Protein AF-A0A0M0HCD3-F1 (afdb_monomer_lite)

Organism: Aneurinibacillus migulanus (NCBI:txid47500)

InterPro domains:
  IPR021359 Protein of unknown function DUF2812 [PF11193] (9-100)

Foldseek 3Di:
DKDADDDPDVVVVQVVQLVCLCVQWHFQEDDPRRMTDTDGHPPSQKGKDKDFAPQQDPVSVVVVQVVVVVVAWDWRDDDNVDRITITMHGDPVPRDDPDD

Sequence (100 aa):
MKKFKLFVDIRKEEAWLNEQLKKGYELVKKSSLGYYQFQKTTDTNQVIKLDFQRHLTKEKLETYIELYEEFGWKHIAGSRFSSVHYWIKEKDGHDELFSD

Radius of gyration: 13.09 Å; chains: 1; bounding box: 30×30×34 Å

pLDDT: mean 85.72, std 9.56, range [41.22, 94.75]

Structure (mmCIF, N/CA/C/O backbone):
data_AF-A0A0M0HCD3-F1
#
_entry.id   AF-A0A0M0HCD3-F1
#
loop_
_atom_site.group_PDB
_atom_site.id
_atom_site.type_symbol
_atom_site.label_atom_id
_atom_site.label_alt_id
_atom_site.label_comp_id
_atom_site.label_asym_id
_atom_site.label_entity_id
_atom_site.label_seq_id
_atom_site.pdbx_PDB_ins_code
_atom_site.Cartn_x
_atom_site.Cartn_y
_atom_site.Cartn_z
_atom_site.occupancy
_atom_site.B_iso_or_equiv
_atom_site.auth_seq_id
_atom_site.auth_comp_id
_atom_site.auth_asym_id
_atom_site.auth_atom_id
_atom_site.pdbx_PDB_model_num
ATOM 1 N N . MET A 1 1 ? 1.005 -1.272 13.872 1.00 90.38 1 MET A N 1
ATOM 2 C CA . MET A 1 1 ? 0.825 -2.744 13.898 1.00 90.38 1 MET A CA 1
ATOM 3 C C . MET A 1 1 ? 1.614 -3.363 12.754 1.00 90.38 1 MET A C 1
ATOM 5 O O . MET A 1 1 ? 1.498 -2.875 11.642 1.00 90.38 1 MET A O 1
ATOM 9 N N . LYS A 1 2 ? 2.408 -4.412 12.996 1.00 91.06 2 LYS A N 1
ATOM 10 C CA . LYS A 1 2 ? 3.098 -5.156 11.926 1.00 91.06 2 LYS A CA 1
ATOM 11 C C . LYS A 1 2 ? 2.379 -6.484 11.678 1.00 91.06 2 LYS A C 1
ATOM 13 O O . LYS A 1 2 ? 1.991 -7.136 12.643 1.00 91.06 2 LYS A O 1
ATOM 18 N N . LYS A 1 3 ? 2.193 -6.874 10.418 1.00 91.94 3 LYS A N 1
ATOM 19 C CA . LYS A 1 3 ? 1.626 -8.173 10.021 1.00 91.94 3 LYS A CA 1
ATOM 20 C C . LYS A 1 3 ? 2.495 -8.817 8.950 1.00 91.94 3 LYS A C 1
ATOM 22 O O . LYS A 1 3 ? 2.994 -8.123 8.073 1.00 91.94 3 LYS A O 1
ATOM 27 N N . PHE A 1 4 ? 2.649 -10.131 9.015 1.00 92.31 4 PHE A N 1
ATOM 28 C CA . PHE A 1 4 ? 3.293 -10.920 7.971 1.00 92.31 4 PHE A CA 1
ATOM 29 C C . PHE A 1 4 ? 2.221 -11.647 7.159 1.00 92.31 4 PHE A C 1
ATOM 31 O O . PHE A 1 4 ? 1.341 -12.283 7.745 1.00 92.31 4 PHE A O 1
ATOM 38 N N . LYS A 1 5 ? 2.269 -11.524 5.829 1.00 91.75 5 LYS A N 1
ATOM 39 C CA . LYS A 1 5 ? 1.377 -12.250 4.919 1.00 91.75 5 LYS A CA 1
ATOM 40 C C . LYS A 1 5 ? 1.984 -12.330 3.518 1.00 91.75 5 LYS A C 1
ATOM 42 O O . LYS A 1 5 ? 2.672 -11.416 3.079 1.00 91.75 5 LYS A O 1
ATOM 47 N N . LEU A 1 6 ? 1.710 -13.407 2.795 1.00 88.44 6 LEU A N 1
ATOM 48 C CA . LEU A 1 6 ? 2.141 -13.566 1.408 1.00 88.44 6 LEU A CA 1
ATOM 49 C C . LEU A 1 6 ? 0.917 -13.748 0.518 1.00 88.44 6 LEU A C 1
ATOM 51 O O . LEU A 1 6 ? -0.031 -14.441 0.892 1.00 88.44 6 LEU A O 1
ATOM 55 N N . PHE A 1 7 ? 0.952 -13.110 -0.646 1.00 88.44 7 PHE A N 1
ATOM 56 C CA . PHE A 1 7 ? -0.091 -13.184 -1.655 1.00 88.44 7 PHE A CA 1
ATOM 57 C C . PHE A 1 7 ? 0.545 -13.558 -2.988 1.00 88.44 7 PHE A C 1
ATOM 59 O O . PHE A 1 7 ? 1.590 -13.027 -3.353 1.00 88.44 7 PHE A O 1
ATOM 66 N N . VAL A 1 8 ? -0.090 -14.492 -3.691 1.00 84.25 8 VAL A N 1
ATOM 67 C CA . VAL A 1 8 ? 0.249 -14.831 -5.083 1.00 84.25 8 VAL A CA 1
ATOM 68 C C . VAL A 1 8 ? -0.565 -13.970 -6.054 1.00 84.25 8 VAL A C 1
ATOM 70 O O . VAL A 1 8 ? -0.128 -13.690 -7.161 1.00 84.25 8 VAL A O 1
ATOM 73 N N . ASP A 1 9 ? -1.749 -13.536 -5.619 1.00 88.19 9 ASP A N 1
ATOM 74 C CA . ASP A 1 9 ? -2.711 -12.779 -6.410 1.00 88.19 9 ASP A CA 1
ATOM 75 C C . ASP A 1 9 ? -2.809 -11.347 -5.871 1.00 88.19 9 ASP A C 1
ATOM 77 O O . ASP A 1 9 ? -3.197 -11.138 -4.713 1.00 88.19 9 ASP A O 1
ATOM 81 N N . ILE A 1 10 ? -2.471 -10.375 -6.721 1.00 87.25 10 ILE A N 1
ATOM 82 C CA . ILE A 1 10 ? -2.477 -8.948 -6.379 1.00 87.25 10 ILE A CA 1
ATOM 83 C C . ILE A 1 10 ? -3.876 -8.456 -5.999 1.00 87.25 10 ILE A C 1
ATOM 85 O O . ILE A 1 10 ? -4.004 -7.609 -5.119 1.00 87.25 10 ILE A O 1
ATOM 89 N N . ARG A 1 11 ? -4.944 -9.024 -6.579 1.00 88.56 11 ARG A N 1
ATOM 90 C CA . ARG A 1 11 ? -6.319 -8.610 -6.265 1.00 88.56 11 ARG A CA 1
ATOM 91 C C . ARG A 1 11 ? -6.719 -9.058 -4.865 1.00 88.56 11 ARG A C 1
ATOM 93 O O . ARG A 1 11 ? -7.416 -8.335 -4.157 1.00 88.56 11 ARG A O 1
ATOM 100 N N . LYS A 1 12 ? -6.245 -10.231 -4.430 1.00 92.50 12 LYS A N 1
ATOM 101 C CA . LYS A 1 12 ? -6.448 -10.705 -3.048 1.00 92.50 12 LYS A CA 1
ATOM 102 C C . LYS A 1 12 ? -5.678 -9.853 -2.046 1.00 92.50 12 LYS A C 1
ATOM 104 O O . LYS A 1 12 ? -6.174 -9.621 -0.944 1.00 92.50 12 LYS A O 1
ATOM 109 N N . GLU A 1 13 ? -4.483 -9.403 -2.418 1.00 92.56 13 GLU A N 1
ATOM 110 C CA . GLU A 1 13 ? -3.696 -8.479 -1.603 1.00 92.56 13 GLU A CA 1
ATOM 111 C C . GLU A 1 13 ? -4.394 -7.119 -1.472 1.00 92.56 13 GLU A C 1
ATOM 113 O O . GLU A 1 13 ? -4.596 -6.653 -0.350 1.00 92.56 13 GLU A O 1
ATOM 118 N N . GLU A 1 14 ? -4.847 -6.534 -2.586 1.00 92.81 14 GLU A N 1
ATOM 119 C CA . GLU A 1 14 ? -5.610 -5.278 -2.610 1.00 92.81 14 GLU A CA 1
ATOM 120 C C . GLU A 1 14 ? -6.867 -5.367 -1.738 1.00 92.81 14 GLU A C 1
ATOM 122 O O . GLU A 1 14 ? -7.094 -4.514 -0.874 1.00 92.81 14 GLU A O 1
ATOM 127 N N . ALA A 1 15 ? -7.673 -6.417 -1.921 1.00 93.12 15 ALA A N 1
ATOM 128 C CA . ALA A 1 15 ? -8.890 -6.619 -1.143 1.00 93.12 15 ALA A CA 1
ATOM 129 C C . ALA A 1 15 ? -8.582 -6.698 0.359 1.00 93.12 15 ALA A C 1
ATOM 131 O O . ALA A 1 15 ? -9.213 -6.013 1.164 1.00 93.12 15 ALA A O 1
ATOM 132 N N . TRP A 1 16 ? -7.560 -7.470 0.738 1.00 94.75 16 TRP A N 1
ATOM 133 C CA . TRP A 1 16 ? -7.165 -7.617 2.136 1.00 94.75 16 TRP A CA 1
ATOM 134 C C . TRP A 1 16 ? -6.673 -6.303 2.760 1.00 94.75 16 TRP A C 1
ATOM 136 O O . TRP A 1 16 ? -6.971 -6.033 3.928 1.00 94.75 16 TRP A O 1
ATOM 146 N N . LEU A 1 17 ? -5.939 -5.481 2.006 1.00 93.81 17 LEU A N 1
ATOM 147 C CA . LEU A 1 17 ? -5.483 -4.164 2.458 1.00 93.81 17 LEU A CA 1
ATOM 148 C C . LEU A 1 17 ? -6.658 -3.208 2.673 1.00 93.81 17 LEU A C 1
ATOM 150 O O . LEU A 1 17 ? -6.737 -2.573 3.725 1.00 93.81 17 LEU A O 1
ATOM 154 N N . ASN A 1 18 ? -7.621 -3.184 1.752 1.00 92.38 18 ASN A N 1
ATOM 155 C CA . ASN A 1 18 ? -8.851 -2.411 1.918 1.00 92.38 18 ASN A CA 1
ATOM 156 C C . ASN A 1 18 ? -9.691 -2.898 3.111 1.00 92.38 18 ASN A C 1
ATOM 158 O O . ASN A 1 18 ? -10.293 -2.091 3.817 1.00 92.38 18 ASN A O 1
ATOM 162 N N . GLU A 1 19 ? -9.711 -4.201 3.402 1.00 93.50 19 GLU A N 1
ATOM 163 C CA . GLU A 1 19 ? -10.332 -4.712 4.630 1.00 93.50 19 GLU A CA 1
ATOM 164 C C . GLU A 1 19 ? -9.616 -4.238 5.903 1.00 93.50 19 GLU A C 1
ATOM 166 O O . GLU A 1 19 ? -10.274 -4.017 6.920 1.00 93.50 19 GLU A O 1
ATOM 171 N N . GLN A 1 20 ? -8.282 -4.099 5.889 1.00 92.94 20 GLN A N 1
ATOM 172 C CA . GLN A 1 20 ? -7.555 -3.521 7.027 1.00 92.94 20 GLN A CA 1
ATOM 173 C C . GLN A 1 20 ? -7.899 -2.039 7.192 1.00 92.94 20 GLN A C 1
ATOM 175 O O . GLN A 1 20 ? -8.176 -1.602 8.308 1.00 92.94 20 GLN A O 1
ATOM 180 N N . LEU A 1 21 ? -7.971 -1.302 6.085 1.00 91.81 21 LEU A N 1
ATOM 181 C CA . LEU A 1 21 ? -8.321 0.114 6.072 1.00 91.81 21 LEU A CA 1
ATOM 182 C C . LEU A 1 21 ? -9.724 0.360 6.639 1.00 91.81 21 LEU A C 1
ATOM 184 O O . LEU A 1 21 ? -9.887 1.188 7.529 1.00 91.81 21 LEU A O 1
ATOM 188 N N . LYS A 1 22 ? -10.714 -0.456 6.250 1.00 90.50 22 LYS A N 1
ATOM 189 C CA . LYS A 1 22 ? -12.074 -0.437 6.830 1.00 90.50 22 LYS A CA 1
ATOM 190 C C . LYS A 1 22 ? -12.102 -0.698 8.339 1.00 90.50 22 LYS A C 1
ATOM 192 O O . LYS A 1 22 ? -13.023 -0.266 9.020 1.00 90.50 22 LYS A O 1
ATOM 197 N N . LYS A 1 23 ? -11.104 -1.407 8.870 1.00 91.50 23 LYS A N 1
ATOM 198 C CA . LYS A 1 23 ? -10.930 -1.653 10.311 1.00 91.50 23 LYS A CA 1
ATOM 199 C C . LYS A 1 23 ? -10.170 -0.520 11.019 1.00 91.50 23 LYS A C 1
ATOM 201 O O . LYS A 1 23 ? -9.833 -0.675 12.190 1.00 91.50 23 LYS A O 1
ATOM 206 N N . GLY A 1 24 ? -9.879 0.583 10.323 1.00 92.56 24 GLY A N 1
ATOM 207 C CA . GLY A 1 24 ? -9.112 1.717 10.837 1.00 92.56 24 GLY A CA 1
ATOM 208 C C . GLY A 1 24 ? -7.599 1.494 10.812 1.00 92.56 24 GLY A C 1
ATOM 209 O O . GLY A 1 24 ? -6.886 2.047 11.649 1.00 92.56 24 GLY A O 1
ATOM 210 N N . TYR A 1 25 ? -7.094 0.650 9.905 1.00 93.06 25 TYR A N 1
ATOM 211 C CA . TYR A 1 25 ? -5.662 0.378 9.756 1.00 93.06 25 TYR A CA 1
ATOM 212 C C . TYR A 1 25 ? -5.159 0.720 8.354 1.00 93.06 25 TYR A C 1
ATOM 214 O O . TYR A 1 25 ? -5.308 -0.067 7.420 1.00 93.06 25 TYR A O 1
ATOM 222 N N . GLU A 1 26 ? -4.493 1.862 8.231 1.00 92.25 26 GLU A N 1
ATOM 223 C CA . GLU A 1 26 ? -3.877 2.321 6.986 1.00 92.25 26 GLU A CA 1
ATOM 224 C C . GLU A 1 26 ? -2.500 1.681 6.796 1.00 92.25 26 GLU A C 1
ATOM 226 O O . GLU A 1 26 ? -1.717 1.579 7.747 1.00 92.25 26 GLU A O 1
ATOM 231 N N . LEU A 1 27 ? -2.197 1.231 5.576 1.00 93.25 27 LEU A N 1
ATOM 232 C CA . LEU A 1 27 ? -0.874 0.721 5.226 1.00 93.25 27 LEU A CA 1
ATOM 233 C C . LEU A 1 27 ? 0.108 1.891 5.099 1.00 93.25 27 LEU A C 1
ATOM 235 O O . LEU A 1 27 ? -0.073 2.749 4.248 1.00 93.25 27 LEU A O 1
ATOM 239 N N . VAL A 1 28 ? 1.186 1.873 5.885 1.00 91.00 28 VAL A N 1
ATOM 240 C CA . VAL A 1 28 ? 2.247 2.899 5.819 1.00 91.00 28 VAL A CA 1
ATOM 241 C C . VAL A 1 28 ? 3.516 2.404 5.151 1.00 91.00 28 VAL A C 1
ATOM 243 O O . VAL A 1 28 ? 4.305 3.189 4.640 1.00 91.00 28 VAL A O 1
ATOM 246 N N . LYS A 1 29 ? 3.773 1.094 5.204 1.00 89.56 29 LYS A N 1
ATOM 247 C CA . LYS A 1 29 ? 4.991 0.518 4.636 1.00 89.56 29 LYS A CA 1
ATOM 248 C C . LYS A 1 29 ? 4.804 -0.952 4.321 1.00 89.56 29 LYS A C 1
ATOM 250 O O . LYS A 1 29 ? 4.301 -1.711 5.150 1.00 89.56 29 LYS A O 1
ATOM 255 N N . LYS A 1 30 ? 5.326 -1.374 3.173 1.00 87.44 30 LYS A N 1
ATOM 256 C CA . LYS A 1 30 ? 5.499 -2.784 2.823 1.00 87.44 30 LYS A CA 1
ATOM 257 C C . LYS A 1 30 ? 6.984 -3.111 2.676 1.00 87.44 30 LYS A C 1
ATOM 259 O O . LYS A 1 30 ? 7.743 -2.354 2.081 1.00 87.44 30 LYS A O 1
ATOM 264 N N . SER A 1 31 ? 7.400 -4.247 3.224 1.00 84.44 31 SER A N 1
ATOM 265 C CA . SER A 1 31 ? 8.713 -4.845 2.984 1.00 84.44 31 SER A CA 1
ATOM 266 C C . SER A 1 31 ? 8.632 -5.892 1.874 1.00 84.44 31 SER A C 1
ATOM 268 O O . SER A 1 31 ? 7.663 -6.651 1.800 1.00 84.44 31 SER A O 1
ATOM 270 N N . SER A 1 32 ? 9.699 -6.011 1.083 1.00 75.38 32 SER A N 1
ATOM 271 C CA . SER A 1 32 ? 9.869 -7.070 0.079 1.00 75.38 32 SER A CA 1
ATOM 272 C C . SER A 1 32 ? 9.817 -8.488 0.667 1.00 75.38 32 SER A C 1
ATOM 274 O O . SER A 1 32 ? 9.566 -9.436 -0.063 1.00 75.38 32 SER A O 1
ATOM 276 N N . LEU A 1 33 ? 9.998 -8.638 1.985 1.00 80.56 33 LEU A N 1
ATOM 277 C CA . LEU A 1 33 ? 9.925 -9.917 2.702 1.00 80.56 33 LEU A CA 1
ATOM 278 C C . LEU A 1 33 ? 8.502 -10.289 3.170 1.00 80.56 33 LEU A C 1
ATOM 280 O O . LEU A 1 33 ? 8.353 -11.169 4.008 1.00 80.56 33 LEU A O 1
ATOM 284 N N . GLY A 1 34 ? 7.451 -9.612 2.691 1.00 84.38 34 GLY A N 1
ATOM 285 C CA . GLY A 1 34 ? 6.058 -9.942 3.045 1.00 84.38 34 GLY A CA 1
ATOM 286 C C . GLY A 1 34 ? 5.575 -9.366 4.383 1.00 84.38 34 GLY A C 1
ATOM 287 O O . GLY A 1 34 ? 4.560 -9.805 4.927 1.00 84.38 34 GLY A O 1
ATOM 288 N N . TYR A 1 35 ? 6.288 -8.377 4.928 1.00 90.19 35 TYR A N 1
ATOM 289 C CA . TYR A 1 35 ? 5.851 -7.638 6.115 1.00 90.19 35 TYR A CA 1
ATOM 290 C C . TYR A 1 35 ? 5.113 -6.357 5.732 1.00 90.19 35 TYR A C 1
ATOM 292 O O . TYR A 1 35 ? 5.629 -5.537 4.974 1.00 90.19 35 TYR A O 1
ATOM 300 N N . TYR A 1 36 ? 3.956 -6.146 6.349 1.00 93.06 36 TYR A N 1
ATOM 301 C CA . TYR A 1 36 ? 3.132 -4.948 6.234 1.00 93.06 36 TYR A CA 1
ATOM 302 C C . TYR A 1 36 ? 3.146 -4.205 7.559 1.00 93.06 36 TYR A C 1
ATOM 304 O O . TYR A 1 36 ? 2.970 -4.799 8.628 1.00 93.06 36 TYR A O 1
ATOM 312 N N . GLN A 1 37 ? 3.349 -2.899 7.494 1.00 93.75 37 GLN A N 1
ATOM 313 C CA . GLN A 1 37 ? 3.252 -2.006 8.632 1.00 93.75 37 GLN A CA 1
ATOM 314 C C . GLN A 1 37 ? 2.017 -1.141 8.447 1.00 93.75 37 GLN A C 1
ATOM 316 O O . GLN A 1 37 ? 1.865 -0.479 7.425 1.00 93.75 37 GLN A O 1
ATOM 321 N N . PHE A 1 38 ? 1.155 -1.165 9.454 1.00 94.38 38 PHE A N 1
ATOM 322 C CA . PHE A 1 38 ? -0.071 -0.392 9.503 1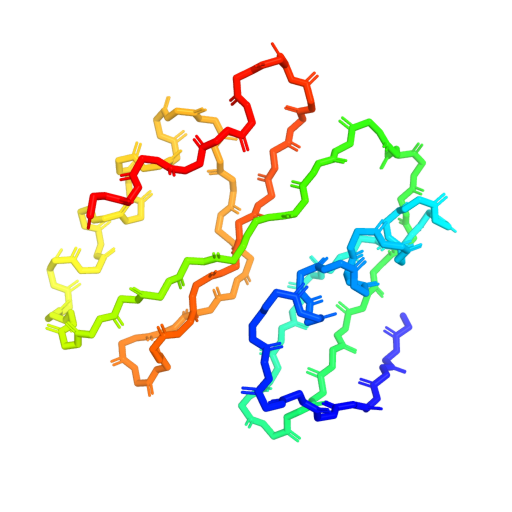.00 94.38 38 PHE A CA 1
ATOM 323 C C . PHE A 1 38 ? -0.027 0.625 10.635 1.00 94.38 38 PHE A C 1
ATOM 325 O O . PHE A 1 38 ? 0.477 0.313 11.724 1.00 94.38 38 PHE A O 1
ATOM 332 N N . GLN A 1 39 ? -0.639 1.780 10.418 1.00 93.69 39 GLN A N 1
ATOM 333 C CA . GLN A 1 39 ? -0.957 2.744 11.465 1.00 93.69 39 GLN A CA 1
ATOM 334 C C . GLN A 1 39 ? -2.462 2.795 11.712 1.00 93.69 39 GLN A C 1
ATOM 336 O O . GLN A 1 39 ? -3.246 2.385 10.860 1.00 93.69 39 GLN A O 1
ATOM 341 N N . LYS A 1 40 ? -2.867 3.234 12.907 1.00 93.06 40 LYS A N 1
ATOM 342 C CA . LYS A 1 40 ? -4.285 3.491 13.162 1.00 93.06 40 LYS A CA 1
ATOM 343 C C . LYS A 1 40 ? -4.673 4.766 12.423 1.00 93.06 40 LYS A C 1
ATOM 345 O O . LYS A 1 40 ? -3.971 5.761 12.557 1.00 93.06 40 LYS A O 1
ATOM 350 N N . THR A 1 41 ? -5.781 4.720 11.702 1.00 89.06 41 THR A N 1
ATOM 351 C CA . THR A 1 41 ? -6.391 5.883 11.062 1.00 89.06 41 THR A CA 1
ATOM 352 C C . THR A 1 41 ? -7.854 5.971 11.481 1.00 89.06 41 THR A C 1
ATOM 354 O O . THR A 1 41 ? -8.524 4.950 11.657 1.00 89.06 41 THR A O 1
ATOM 357 N N . THR A 1 42 ? -8.337 7.191 11.686 1.00 84.75 42 THR A N 1
ATOM 358 C CA . THR A 1 42 ? -9.773 7.485 11.787 1.00 84.75 42 THR A CA 1
ATOM 359 C C . THR A 1 42 ? -10.388 7.706 10.411 1.00 84.75 42 THR A C 1
ATOM 361 O O . THR A 1 42 ? -11.606 7.620 10.268 1.00 84.75 42 THR A O 1
ATOM 364 N N . ASP A 1 43 ? -9.549 7.955 9.405 1.00 81.38 43 ASP A N 1
ATOM 365 C CA . ASP A 1 43 ? -9.973 8.114 8.030 1.00 81.38 43 ASP A CA 1
ATOM 366 C C . ASP A 1 43 ? -10.159 6.743 7.379 1.00 81.38 43 ASP A C 1
ATOM 368 O O . ASP A 1 43 ? -9.214 6.030 7.048 1.00 81.38 43 ASP A O 1
ATOM 372 N N . THR A 1 44 ? -11.416 6.321 7.287 1.00 81.12 44 THR A N 1
ATOM 373 C CA . THR A 1 44 ? -11.801 5.066 6.623 1.00 81.12 44 THR A CA 1
ATOM 374 C C . THR A 1 44 ? -12.388 5.317 5.237 1.00 81.12 44 THR A C 1
ATOM 376 O O . THR A 1 44 ? -12.707 4.368 4.507 1.00 81.12 44 THR A O 1
ATOM 379 N N . ASN A 1 45 ? -12.493 6.591 4.839 1.00 86.75 45 ASN A N 1
ATOM 380 C CA . ASN A 1 45 ? -12.980 6.988 3.529 1.00 86.75 45 ASN A CA 1
ATOM 381 C C . ASN A 1 45 ? -11.860 7.008 2.485 1.00 86.75 45 ASN A C 1
ATOM 383 O O . ASN A 1 45 ? -11.954 7.692 1.482 1.00 86.75 45 ASN A O 1
ATOM 387 N N . GLN A 1 46 ? -10.824 6.200 2.680 1.00 89.44 46 GLN A N 1
ATOM 388 C CA . GLN A 1 46 ? -9.762 5.983 1.711 1.00 89.44 46 GLN A CA 1
ATOM 389 C C . GLN A 1 46 ? -9.957 4.658 0.963 1.00 89.44 46 GLN A C 1
ATOM 391 O O . GLN A 1 46 ? -10.728 3.777 1.376 1.00 89.44 46 GLN A O 1
ATOM 396 N N . VAL A 1 47 ? -9.243 4.515 -0.146 1.00 90.81 47 VAL A N 1
ATOM 397 C CA . VAL A 1 47 ? -9.137 3.299 -0.948 1.00 90.81 47 VAL A CA 1
ATOM 398 C C . VAL A 1 47 ? -7.670 3.021 -1.241 1.00 90.81 47 VAL A C 1
ATOM 400 O O . VAL A 1 47 ? -6.913 3.927 -1.583 1.00 90.81 47 VAL A O 1
ATOM 403 N N . ILE A 1 48 ? -7.268 1.760 -1.087 1.00 91.38 48 ILE A N 1
ATOM 404 C CA . ILE A 1 48 ? -5.947 1.293 -1.5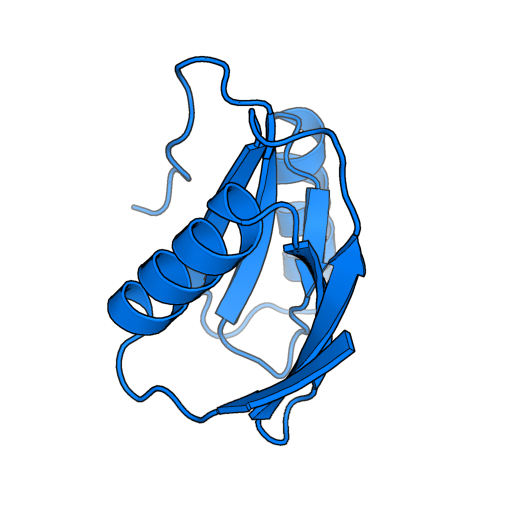07 1.00 91.38 48 ILE A CA 1
ATOM 405 C C . ILE A 1 48 ? -6.086 0.615 -2.865 1.00 91.38 48 ILE A C 1
ATOM 407 O O . ILE A 1 48 ? -6.951 -0.247 -3.037 1.00 91.38 48 ILE A O 1
ATOM 411 N N . LYS A 1 49 ? -5.208 0.967 -3.800 1.00 91.44 49 LYS A N 1
ATOM 412 C CA . LYS A 1 49 ? -5.100 0.329 -5.110 1.00 91.44 49 LYS A CA 1
ATOM 413 C C . LYS A 1 49 ? -3.698 -0.197 -5.351 1.00 91.44 49 LYS A C 1
ATOM 415 O O . LYS A 1 49 ? -2.712 0.420 -4.942 1.00 91.44 49 LYS A O 1
ATOM 420 N N . LEU A 1 50 ? -3.624 -1.373 -5.962 1.00 90.62 50 LEU A N 1
ATOM 421 C CA . LEU A 1 50 ? -2.370 -1.996 -6.359 1.00 90.62 50 LEU A CA 1
ATOM 422 C C . LEU A 1 50 ? -2.266 -1.955 -7.872 1.00 90.62 50 LEU A C 1
ATOM 424 O O . LEU A 1 50 ? -3.174 -2.397 -8.570 1.00 90.62 50 LEU A O 1
ATOM 428 N N . ASP A 1 51 ? -1.125 -1.485 -8.354 1.00 88.75 51 ASP A N 1
ATOM 429 C CA . ASP A 1 51 ? -0.824 -1.446 -9.776 1.00 88.75 51 ASP A CA 1
ATOM 430 C C . ASP A 1 51 ? 0.403 -2.292 -10.097 1.00 88.75 51 ASP A C 1
ATOM 432 O O . ASP A 1 51 ? 1.371 -2.317 -9.327 1.00 88.75 51 ASP A O 1
ATOM 436 N N . PHE A 1 52 ? 0.358 -3.004 -11.223 1.00 84.44 52 PHE A N 1
ATOM 437 C CA . PHE A 1 52 ? 1.452 -3.865 -11.653 1.00 84.44 52 PHE A CA 1
ATOM 438 C C . PHE A 1 52 ? 2.218 -3.216 -12.801 1.00 84.44 52 PHE A C 1
ATOM 440 O O . PHE A 1 52 ? 1.755 -3.196 -13.936 1.00 84.44 52 PHE A O 1
ATOM 447 N N . GLN A 1 53 ? 3.436 -2.760 -12.520 1.00 83.12 53 GLN A N 1
ATOM 448 C CA . GLN A 1 53 ? 4.309 -2.146 -13.515 1.00 83.12 53 GLN A CA 1
ATOM 449 C C . GLN A 1 53 ? 5.562 -2.990 -13.717 1.00 83.12 53 GLN A C 1
ATOM 451 O O . GLN A 1 53 ? 6.307 -3.302 -12.780 1.00 83.12 53 GLN A O 1
ATOM 456 N N . ARG A 1 54 ? 5.823 -3.371 -14.970 1.00 77.56 54 ARG A N 1
ATOM 457 C CA . ARG A 1 54 ? 6.985 -4.186 -15.331 1.00 77.56 54 ARG A CA 1
ATOM 458 C C . ARG A 1 54 ? 8.084 -3.298 -15.910 1.00 77.56 54 ARG A C 1
ATOM 460 O O . ARG A 1 54 ? 7.860 -2.573 -16.868 1.00 77.56 54 ARG A O 1
ATOM 467 N N . HIS A 1 55 ? 9.299 -3.423 -15.376 1.00 68.12 55 HIS A N 1
ATOM 468 C CA . HIS A 1 55 ? 10.509 -2.800 -15.933 1.00 68.12 55 HIS A CA 1
ATOM 469 C C . HIS A 1 55 ? 10.471 -1.260 -16.048 1.00 68.12 55 HIS A C 1
ATOM 471 O O . HIS A 1 55 ? 10.805 -0.698 -17.091 1.00 68.12 55 HIS A O 1
ATOM 477 N N . LEU A 1 56 ? 10.153 -0.561 -14.954 1.00 77.81 56 LEU A N 1
ATOM 478 C CA . LEU A 1 56 ? 10.345 0.891 -14.880 1.00 77.81 56 LEU A CA 1
ATOM 479 C C . LEU A 1 56 ? 11.833 1.237 -14.676 1.00 77.81 56 LEU A C 1
ATOM 481 O O . LEU A 1 56 ? 12.488 0.751 -13.748 1.00 77.81 56 LEU A O 1
ATOM 485 N N . THR A 1 57 ? 12.383 2.096 -15.540 1.00 83.88 57 THR A N 1
ATOM 486 C CA . THR A 1 57 ? 13.662 2.776 -15.271 1.00 83.88 57 THR A CA 1
ATOM 487 C C . THR A 1 57 ? 13.488 3.776 -14.119 1.00 83.88 57 THR A C 1
ATOM 489 O O . THR A 1 57 ? 12.367 4.035 -13.691 1.00 83.88 57 THR A O 1
ATOM 492 N N . LYS A 1 58 ? 14.587 4.334 -13.582 1.00 83.19 58 LYS A N 1
ATOM 493 C CA . LYS A 1 58 ? 14.503 5.290 -12.455 1.00 83.19 58 LYS A CA 1
ATOM 494 C C . LYS A 1 58 ? 13.626 6.489 -12.833 1.00 83.19 58 LYS A C 1
ATOM 496 O O . LYS A 1 58 ? 12.680 6.788 -12.124 1.00 83.19 58 LYS A O 1
ATOM 501 N N . GLU A 1 59 ? 13.914 7.071 -13.992 1.00 86.25 59 GLU A N 1
ATOM 502 C CA . GLU A 1 59 ? 13.222 8.249 -14.515 1.00 86.25 59 GLU A CA 1
ATOM 503 C C . GLU A 1 59 ? 11.747 7.950 -14.792 1.00 86.25 59 GLU A C 1
ATOM 505 O O . GLU A 1 59 ? 10.878 8.686 -14.349 1.00 86.25 59 GLU A O 1
ATOM 510 N N . LYS A 1 60 ? 11.442 6.810 -15.431 1.00 86.62 60 LYS A N 1
ATOM 511 C CA . LYS A 1 60 ? 10.051 6.400 -15.670 1.00 86.62 60 LYS A CA 1
ATOM 512 C C . LYS A 1 60 ? 9.279 6.170 -14.377 1.00 86.62 60 LYS A C 1
ATOM 514 O O . LYS A 1 60 ? 8.086 6.429 -14.353 1.00 86.62 60 LYS A O 1
ATOM 519 N N . LEU A 1 61 ? 9.935 5.659 -13.334 1.00 87.12 61 LEU A N 1
ATOM 520 C CA . LEU A 1 61 ? 9.306 5.479 -12.031 1.00 87.12 61 LEU A CA 1
ATOM 521 C C . LEU A 1 61 ? 8.986 6.826 -11.378 1.00 87.12 61 LEU A C 1
ATOM 523 O O . LEU A 1 61 ? 7.901 6.966 -10.834 1.00 87.12 61 LEU A O 1
ATOM 527 N N . GLU A 1 62 ? 9.909 7.787 -11.429 1.00 88.12 62 GLU A N 1
ATOM 528 C CA . GLU A 1 62 ? 9.696 9.135 -10.887 1.00 88.12 62 GLU A CA 1
ATOM 529 C C . GLU A 1 62 ? 8.526 9.817 -11.609 1.00 88.12 62 GLU A C 1
ATOM 531 O O . GLU A 1 62 ? 7.551 10.169 -10.956 1.00 88.12 62 GLU A O 1
ATOM 536 N N . THR A 1 63 ? 8.533 9.844 -12.946 1.00 89.88 63 THR A N 1
ATOM 537 C CA . THR A 1 63 ? 7.423 10.402 -13.738 1.00 89.88 63 THR A CA 1
ATOM 538 C C . THR A 1 63 ? 6.100 9.667 -13.509 1.00 89.88 63 THR A C 1
ATOM 540 O O . THR A 1 63 ? 5.048 10.291 -13.437 1.00 89.88 63 THR A O 1
ATOM 543 N N . TYR A 1 64 ? 6.131 8.336 -13.389 1.00 89.44 64 TYR A N 1
ATOM 544 C CA . TYR A 1 64 ? 4.946 7.545 -13.052 1.00 89.44 64 TYR A CA 1
ATOM 545 C C . TYR A 1 64 ? 4.400 7.939 -11.679 1.00 89.44 64 TYR A C 1
ATOM 547 O O . TYR A 1 64 ? 3.192 8.089 -11.535 1.00 89.44 64 TYR A O 1
ATOM 555 N N . ILE A 1 65 ? 5.271 8.125 -10.680 1.00 89.94 65 ILE A N 1
ATOM 556 C CA . ILE A 1 65 ? 4.825 8.503 -9.342 1.00 89.94 65 ILE A CA 1
ATOM 557 C C . ILE A 1 65 ? 4.211 9.903 -9.352 1.00 89.94 65 ILE A C 1
ATOM 559 O O . ILE A 1 65 ? 3.081 10.059 -8.897 1.00 89.94 65 ILE A O 1
ATOM 563 N N . GLU A 1 66 ? 4.921 10.874 -9.928 1.00 90.44 66 GLU A N 1
ATOM 564 C CA . GLU A 1 66 ? 4.487 12.271 -10.022 1.00 90.44 66 G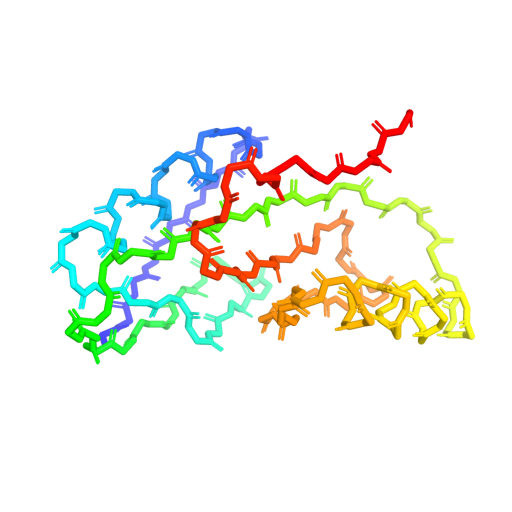LU A CA 1
ATOM 565 C C . GLU A 1 66 ? 3.111 12.386 -10.687 1.00 90.44 66 GLU A C 1
ATOM 567 O O . GLU A 1 66 ? 2.218 13.021 -10.132 1.00 90.44 66 GLU A O 1
ATOM 572 N N . LEU A 1 67 ? 2.898 11.682 -11.805 1.00 90.31 67 LEU A N 1
ATOM 573 C CA . LEU A 1 67 ? 1.620 11.677 -12.517 1.00 90.31 67 LEU A CA 1
ATOM 574 C C . LEU A 1 67 ? 0.453 11.276 -11.604 1.00 90.31 67 LEU A C 1
ATOM 576 O O . LEU A 1 67 ? -0.578 11.940 -11.573 1.00 90.31 67 LEU A O 1
ATOM 580 N N . TYR A 1 68 ? 0.593 10.181 -10.854 1.00 89.06 68 TYR A N 1
ATOM 581 C CA . TYR A 1 68 ? -0.468 9.707 -9.963 1.00 89.06 68 TYR A CA 1
ATOM 582 C C . TYR A 1 68 ? -0.662 10.622 -8.746 1.00 89.06 68 TYR A C 1
ATOM 584 O O . TYR A 1 68 ? -1.803 10.800 -8.303 1.00 89.06 68 TYR A O 1
ATOM 592 N N . GLU A 1 69 ? 0.408 11.246 -8.248 1.00 90.00 69 GLU A N 1
ATOM 593 C CA . GLU A 1 69 ? 0.326 12.265 -7.197 1.00 90.00 69 GLU A CA 1
ATOM 594 C C . GLU A 1 69 ? -0.465 13.500 -7.646 1.00 90.00 69 GLU A C 1
ATOM 596 O O . GLU A 1 69 ? -1.283 14.005 -6.873 1.00 90.00 69 GLU A O 1
ATOM 601 N N . GLU A 1 70 ? -0.338 13.921 -8.909 1.00 89.12 70 GLU A N 1
ATOM 602 C CA . GLU A 1 70 ? -1.165 14.991 -9.488 1.00 89.12 70 GLU A CA 1
ATOM 603 C C . GLU A 1 70 ? -2.665 14.631 -9.524 1.00 89.12 70 GLU A C 1
ATOM 605 O O . GLU A 1 70 ? -3.519 15.506 -9.377 1.00 89.12 70 GLU A O 1
ATOM 610 N N . PHE A 1 71 ? -3.010 13.341 -9.628 1.00 86.12 71 PHE A N 1
ATOM 611 C CA . PHE A 1 71 ? -4.392 12.837 -9.532 1.00 86.12 71 PHE A CA 1
ATOM 612 C C . PHE A 1 71 ? -4.870 12.575 -8.089 1.00 86.12 71 PHE A C 1
ATOM 614 O O . PHE A 1 71 ? -5.957 12.012 -7.877 1.00 86.12 71 PHE A O 1
ATOM 621 N N . GLY A 1 72 ? -4.073 12.972 -7.092 1.00 87.12 72 GLY A N 1
ATOM 622 C CA . GLY A 1 72 ? -4.385 12.862 -5.667 1.00 87.12 72 GLY A CA 1
ATOM 623 C C . GLY A 1 72 ? -4.051 11.507 -5.040 1.00 87.12 72 GLY A C 1
ATOM 624 O O . GLY A 1 72 ? -4.411 11.268 -3.885 1.00 87.12 72 GLY A O 1
ATOM 625 N N . TRP A 1 73 ? -3.378 10.610 -5.763 1.00 91.06 73 TRP A N 1
ATOM 626 C CA . TRP A 1 73 ? -2.914 9.346 -5.198 1.00 91.06 73 TRP A CA 1
ATOM 627 C C . TRP A 1 73 ? -1.618 9.539 -4.426 1.00 91.06 73 TRP A C 1
ATOM 629 O O . TRP A 1 73 ? -0.681 10.157 -4.901 1.00 91.06 73 TRP A O 1
ATOM 639 N N . LYS A 1 74 ? -1.517 8.938 -3.246 1.00 91.31 74 LYS A N 1
ATOM 640 C CA . LYS A 1 74 ? -0.287 8.916 -2.453 1.00 91.31 74 LYS A CA 1
ATOM 641 C C . LYS A 1 74 ? 0.417 7.582 -2.635 1.00 91.31 74 LYS A C 1
ATOM 643 O O . LYS A 1 74 ? -0.187 6.522 -2.436 1.00 91.31 74 LYS A O 1
ATOM 648 N N . HIS A 1 75 ? 1.699 7.630 -2.986 1.00 91.81 75 HIS A N 1
ATOM 649 C CA . HIS A 1 75 ? 2.528 6.435 -3.119 1.00 91.81 75 HIS A CA 1
ATOM 650 C C . HIS A 1 75 ? 2.926 5.906 -1.735 1.00 91.81 75 HIS A C 1
ATOM 652 O O . HIS A 1 75 ? 3.579 6.597 -0.957 1.00 91.81 75 HIS A O 1
ATOM 658 N N . ILE A 1 76 ? 2.524 4.677 -1.400 1.00 90.81 76 ILE A N 1
ATOM 659 C CA . ILE A 1 76 ? 2.844 4.051 -0.103 1.00 90.81 76 ILE A CA 1
ATOM 660 C C . ILE A 1 76 ? 4.104 3.195 -0.205 1.00 90.81 76 ILE A C 1
ATOM 662 O O . ILE A 1 76 ? 4.972 3.191 0.671 1.00 90.81 76 ILE A O 1
ATOM 666 N N . ALA A 1 77 ? 4.140 2.343 -1.226 1.00 86.75 77 ALA A N 1
ATOM 667 C CA . ALA A 1 77 ? 5.163 1.327 -1.374 1.00 86.75 77 ALA A CA 1
ATOM 668 C C . ALA A 1 77 ? 5.308 0.915 -2.835 1.00 86.75 77 ALA A C 1
ATOM 670 O O . ALA A 1 77 ? 4.391 1.029 -3.642 1.00 86.75 77 ALA A O 1
ATOM 671 N N . GLY A 1 78 ? 6.483 0.404 -3.164 1.00 82.88 78 GLY A N 1
ATOM 672 C CA . GLY A 1 78 ? 6.867 0.096 -4.531 1.00 82.88 78 GLY A CA 1
ATOM 673 C C . GLY A 1 78 ? 8.235 0.696 -4.804 1.00 82.88 78 GLY A C 1
ATOM 674 O O . GLY A 1 78 ? 8.597 1.752 -4.303 1.00 82.88 78 GLY A O 1
ATOM 675 N N . SER A 1 79 ? 9.042 -0.024 -5.550 1.00 76.69 79 SER A N 1
ATOM 676 C CA . SER A 1 79 ? 10.376 0.373 -5.960 1.00 76.69 79 SER A CA 1
ATOM 677 C C . SER A 1 79 ? 10.603 -0.154 -7.363 1.00 76.69 79 SER A C 1
ATOM 679 O O . SER A 1 79 ? 9.939 -1.092 -7.785 1.00 76.69 79 SER A O 1
ATOM 681 N N . ARG A 1 80 ? 11.626 0.347 -8.048 1.00 73.38 80 ARG A N 1
ATOM 682 C CA . ARG A 1 80 ? 12.058 -0.183 -9.352 1.00 73.38 80 ARG A CA 1
ATOM 683 C C . ARG A 1 80 ? 12.327 -1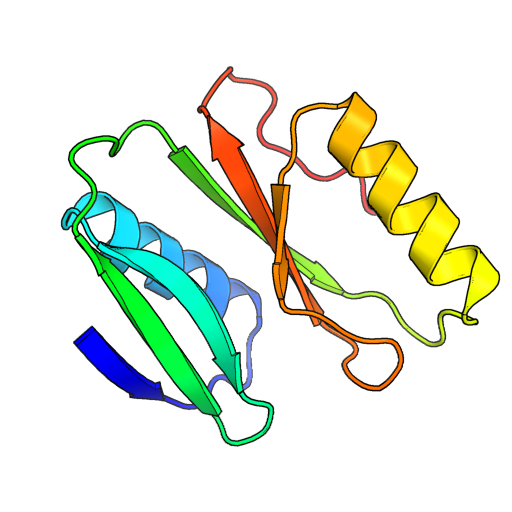.700 -9.383 1.00 73.38 80 ARG A C 1
ATOM 685 O O . ARG A 1 80 ? 12.379 -2.286 -10.457 1.00 73.38 80 ARG A O 1
ATOM 692 N N . PHE A 1 81 ? 12.557 -2.324 -8.224 1.00 72.50 81 PHE A N 1
ATOM 693 C CA . PHE A 1 81 ? 12.815 -3.763 -8.094 1.00 72.50 81 PHE A CA 1
ATOM 694 C C . PHE A 1 81 ? 11.561 -4.572 -7.747 1.00 72.50 81 PHE A C 1
ATOM 696 O O . PHE A 1 81 ? 11.600 -5.799 -7.781 1.00 72.50 81 PHE A O 1
ATOM 703 N N . SER A 1 82 ? 10.458 -3.910 -7.400 1.00 76.56 82 SER A N 1
ATOM 704 C CA . SER A 1 82 ? 9.172 -4.552 -7.158 1.00 76.56 82 SER A CA 1
ATOM 705 C C . SER A 1 82 ? 8.230 -4.223 -8.300 1.00 76.56 82 SER A C 1
ATOM 707 O O . SER A 1 82 ? 8.012 -3.058 -8.596 1.00 76.56 82 SER A O 1
ATOM 709 N N . SER A 1 83 ? 7.602 -5.234 -8.880 1.00 82.00 83 SER A N 1
ATOM 710 C CA . SER A 1 83 ? 6.636 -5.019 -9.959 1.00 82.00 83 SER A CA 1
ATOM 711 C C . SER A 1 83 ? 5.269 -4.517 -9.482 1.00 82.00 83 SER A C 1
ATOM 713 O O . SER A 1 83 ? 4.371 -4.386 -10.296 1.00 82.00 83 SER A O 1
ATOM 715 N N . VAL A 1 84 ? 5.089 -4.280 -8.177 1.00 87.88 84 VAL A N 1
ATOM 716 C CA . VAL A 1 84 ? 3.813 -3.854 -7.585 1.00 87.88 84 VAL A CA 1
ATOM 717 C C . VAL A 1 84 ? 3.996 -2.518 -6.878 1.00 87.88 84 VAL A C 1
ATOM 719 O O . VAL A 1 84 ? 4.874 -2.386 -6.016 1.00 87.88 84 VAL A O 1
ATOM 722 N N . HIS A 1 85 ? 3.140 -1.563 -7.223 1.00 90.19 85 HIS A N 1
ATOM 723 C CA . HIS A 1 85 ? 3.044 -0.242 -6.615 1.00 90.19 85 HIS A CA 1
ATOM 724 C C . HIS A 1 85 ? 1.748 -0.139 -5.812 1.00 90.19 85 HIS A C 1
ATOM 726 O O . HIS A 1 85 ? 0.709 -0.653 -6.217 1.00 90.19 85 HIS A O 1
ATOM 732 N N . TYR A 1 86 ? 1.836 0.486 -4.642 1.00 92.25 86 TYR A N 1
ATOM 733 C CA . TYR A 1 86 ? 0.758 0.605 -3.670 1.00 92.25 86 TYR A CA 1
ATOM 734 C C . TYR A 1 86 ? 0.377 2.066 -3.562 1.00 92.25 86 TYR A C 1
ATOM 736 O O . TYR A 1 86 ? 1.211 2.903 -3.208 1.00 92.25 86 TYR A O 1
ATOM 744 N N . TRP A 1 87 ? -0.890 2.329 -3.816 1.00 92.25 87 TRP A N 1
ATOM 745 C CA . TRP A 1 87 ? -1.455 3.657 -3.909 1.00 92.25 87 TRP A CA 1
ATOM 746 C C . TRP A 1 87 ? -2.594 3.800 -2.913 1.00 92.25 87 TRP A C 1
ATOM 748 O O . TRP A 1 87 ? -3.346 2.849 -2.693 1.00 92.25 87 TRP A O 1
ATOM 758 N N . ILE A 1 88 ? -2.724 4.975 -2.305 1.00 91.62 88 ILE A N 1
ATOM 759 C CA . ILE A 1 88 ? -3.872 5.317 -1.464 1.00 91.62 88 ILE A CA 1
ATOM 760 C C . ILE A 1 88 ? -4.423 6.681 -1.831 1.00 91.62 88 ILE A C 1
ATOM 762 O O . ILE A 1 88 ? -3.667 7.615 -2.082 1.00 91.62 88 ILE A O 1
ATOM 766 N N . LYS A 1 89 ? -5.745 6.795 -1.843 1.00 90.62 89 LYS A N 1
ATOM 767 C CA . LYS A 1 89 ? -6.458 8.037 -2.128 1.00 90.62 89 LYS A CA 1
ATOM 768 C C . LYS A 1 89 ? -7.734 8.091 -1.297 1.00 90.62 89 LYS A C 1
ATOM 770 O O . LYS A 1 89 ? -8.243 7.049 -0.882 1.00 90.62 89 LYS A O 1
ATOM 775 N N . GLU A 1 90 ? -8.225 9.290 -1.014 1.00 87.75 90 GLU A N 1
ATOM 776 C CA . GLU A 1 90 ? -9.580 9.474 -0.488 1.00 87.75 90 GLU A CA 1
ATOM 777 C C . GLU A 1 90 ? -10.609 9.089 -1.557 1.00 87.75 90 GLU A C 1
ATOM 779 O O . GLU A 1 90 ? -10.428 9.371 -2.739 1.00 87.75 90 GLU A O 1
ATOM 784 N N . LYS A 1 91 ? -11.679 8.409 -1.153 1.00 82.81 91 LYS A N 1
ATOM 785 C CA . LYS A 1 91 ? -12.740 7.990 -2.063 1.00 82.81 91 LYS A CA 1
ATOM 786 C C . LYS A 1 91 ? -13.443 9.225 -2.599 1.00 82.81 91 LYS A C 1
ATOM 788 O O . LYS A 1 91 ? -14.158 9.892 -1.853 1.00 82.81 91 LYS A O 1
ATOM 793 N N . ASP A 1 92 ? -13.267 9.467 -3.887 1.00 77.62 92 ASP A N 1
ATOM 794 C CA . ASP A 1 92 ? -13.875 10.595 -4.602 1.00 77.62 92 ASP A CA 1
ATOM 795 C C . ASP A 1 92 ? -14.781 10.105 -5.749 1.00 77.62 92 ASP A C 1
ATOM 797 O O . ASP A 1 92 ? -15.239 10.872 -6.586 1.00 77.62 92 ASP A O 1
ATOM 801 N N . GLY A 1 93 ? -15.031 8.791 -5.830 1.00 68.12 93 GLY A N 1
ATOM 802 C CA . GLY A 1 93 ? -15.794 8.167 -6.918 1.00 68.12 93 GLY A CA 1
ATOM 803 C C . GLY A 1 93 ? -14.982 7.954 -8.202 1.00 68.12 93 GLY A C 1
ATOM 804 O O . GLY A 1 93 ? -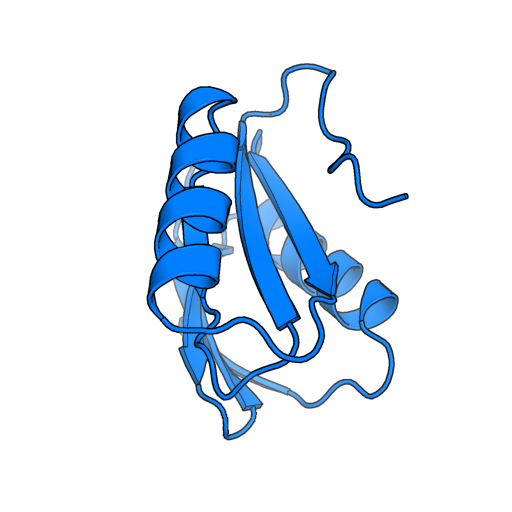15.397 7.179 -9.060 1.00 68.12 93 GLY A O 1
ATOM 805 N N . HIS A 1 94 ? -13.793 8.557 -8.296 1.00 66.38 94 HIS A N 1
ATOM 806 C CA . HIS A 1 94 ? -12.775 8.323 -9.325 1.00 66.38 94 HIS A CA 1
ATOM 807 C C . HIS A 1 94 ? -11.596 7.531 -8.737 1.00 66.38 94 HIS A C 1
ATOM 809 O O . HIS A 1 94 ? -10.473 8.031 -8.604 1.00 66.38 94 HIS A O 1
ATOM 815 N N . ASP A 1 95 ? -11.893 6.292 -8.342 1.00 66.12 95 ASP A N 1
ATOM 816 C CA . ASP A 1 95 ? -11.012 5.417 -7.555 1.00 66.12 95 ASP A CA 1
ATOM 817 C C . ASP A 1 95 ? -10.267 4.371 -8.412 1.00 66.12 95 ASP A C 1
ATOM 819 O O . ASP A 1 95 ? -9.660 3.432 -7.885 1.00 66.12 95 ASP A O 1
ATOM 823 N N . GLU A 1 96 ? -10.347 4.487 -9.738 1.00 68.81 96 GLU A N 1
ATOM 824 C CA . GLU A 1 96 ? -9.695 3.578 -10.680 1.00 68.81 96 GLU A CA 1
ATOM 825 C C . GLU A 1 96 ? -8.311 4.106 -11.071 1.00 68.81 96 GLU A C 1
ATOM 827 O O . GLU A 1 96 ? -8.141 5.278 -11.407 1.00 68.81 96 GLU A O 1
ATOM 832 N N . LEU A 1 97 ? -7.308 3.226 -11.013 1.00 69.31 97 LEU A N 1
ATOM 833 C CA . LEU A 1 97 ? -6.019 3.483 -11.643 1.00 69.31 97 LEU A CA 1
ATOM 834 C C . LEU A 1 97 ? -6.173 3.144 -13.124 1.00 69.31 97 LEU A C 1
ATOM 836 O O . LEU A 1 97 ? -6.578 2.031 -13.464 1.00 69.31 97 LEU A O 1
ATOM 840 N N . PHE A 1 98 ? -5.868 4.102 -13.994 1.00 57.19 98 PHE A N 1
ATOM 841 C CA . PHE A 1 98 ? -5.865 3.904 -15.439 1.00 57.19 98 PHE A CA 1
ATOM 842 C C . PHE A 1 98 ? -4.621 3.094 -15.831 1.00 57.19 98 PHE A C 1
ATOM 844 O O . PHE A 1 98 ? -3.628 3.647 -16.297 1.00 57.19 98 PHE A O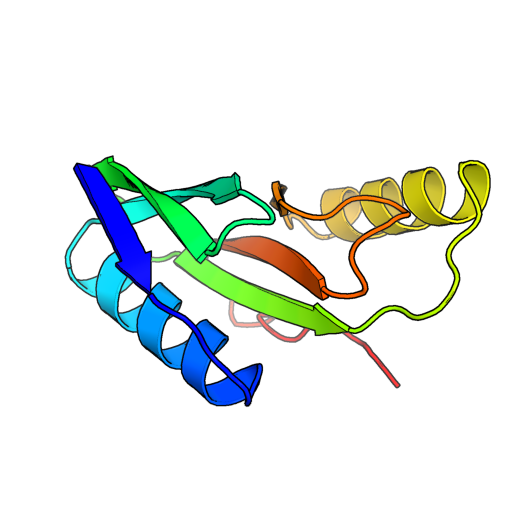 1
ATOM 851 N N . SER A 1 99 ? -4.651 1.784 -15.592 1.00 46.44 99 SER A N 1
ATOM 852 C CA . SER A 1 99 ? -3.709 0.856 -16.217 1.00 46.44 99 SER A CA 1
ATOM 853 C C . SER A 1 99 ? -4.435 0.140 -17.349 1.00 46.44 99 SER A C 1
ATOM 855 O O . SER A 1 99 ? -5.267 -0.729 -17.089 1.00 46.44 99 SER A O 1
ATOM 857 N N . ASP A 1 100 ? -4.132 0.549 -18.581 1.00 41.22 100 ASP A N 1
ATOM 858 C CA . ASP A 1 100 ? -4.478 -0.171 -19.816 1.00 41.22 100 ASP A CA 1
ATOM 859 C C . ASP A 1 100 ? -3.654 -1.470 -19.939 1.00 41.22 100 ASP A C 1
ATOM 861 O O . ASP A 1 100 ? -2.467 -1.458 -19.520 1.00 41.22 100 ASP A O 1
#

Secondary structure (DSSP, 8-state):
-EEE---S-HHHHHHHHHHHHHTTEEEEEE-TTSEEEEEE-S--SEEEEEEE--S--HHHHHHHHHHHHHTTPEEEE--TT-SEEEEEEE--S-------